Protein AF-L8TN68-F1 (afdb_monomer)

Nearest PDB structures (foldseek):
  3eq2-assembly1_A  TM=5.759E-01  e=2.018E-03  Pseudomonas aeruginosa
  1ys6-assembly1_A  TM=6.145E-01  e=1.692E-02  Mycobacterium tuberculosis
  5tqj-assembly1_A  TM=6.633E-01  e=3.074E-01  Paraburkholderia phymatum
  2ayx-assembly1_A  TM=5.768E-01  e=2.703E-01  Escherichia coli
  1m1b-assembly1_A  TM=3.082E-01  e=2.534E-01  Mytilus edulis

Radius of gyration: 15.64 Å; Cα contacts (8 Å, |Δi|>4): 207; chains: 1; bounding box: 37×35×41 Å

Structure (mmCIF, N/CA/C/O backbone):
data_AF-L8TN68-F1
#
_entry.id   AF-L8TN68-F1
#
loop_
_atom_site.group_PDB
_atom_site.id
_atom_site.type_symbol
_atom_site.label_atom_id
_atom_site.label_alt_id
_atom_site.label_comp_id
_atom_site.label_asym_id
_atom_site.label_entity_id
_atom_site.label_seq_id
_atom_site.pdbx_PDB_ins_code
_atom_site.Cartn_x
_atom_site.Cartn_y
_atom_site.Cartn_z
_atom_site.occupancy
_atom_site.B_iso_or_equiv
_atom_site.auth_seq_id
_atom_site.auth_comp_id
_atom_site.auth_asym_id
_atom_site.auth_atom_id
_atom_site.pdbx_PDB_model_num
ATOM 1 N N . MET A 1 1 ? -12.480 0.500 -1.732 1.00 87.25 1 MET A N 1
ATOM 2 C CA . MET A 1 1 ? -11.991 -0.545 -2.644 1.00 87.25 1 MET A CA 1
ATOM 3 C C . MET A 1 1 ? -10.494 -0.383 -2.777 1.00 87.25 1 MET A C 1
ATOM 5 O O . MET A 1 1 ? -10.057 0.767 -2.831 1.00 87.25 1 MET A O 1
ATOM 9 N N . PRO A 1 2 ? -9.706 -1.461 -2.767 1.00 91.94 2 PRO A N 1
ATOM 10 C CA . PRO A 1 2 ? -8.274 -1.357 -2.941 1.00 91.94 2 PRO A CA 1
ATOM 11 C C . PRO A 1 2 ? -7.934 -0.935 -4.359 1.00 91.94 2 PRO A C 1
ATOM 13 O O . PRO A 1 2 ? -8.632 -1.290 -5.309 1.00 91.94 2 PRO A O 1
ATOM 16 N N . TRP A 1 3 ? -6.850 -0.188 -4.494 1.00 95.19 3 TRP A N 1
ATOM 17 C CA . TRP A 1 3 ? -6.420 0.357 -5.774 1.00 95.19 3 TRP A CA 1
ATOM 18 C C . TRP A 1 3 ? -5.002 -0.084 -6.121 1.00 95.19 3 TRP A C 1
ATOM 20 O O . TRP A 1 3 ? -4.207 -0.453 -5.254 1.00 95.19 3 TRP A O 1
ATOM 30 N N . VAL A 1 4 ? -4.676 -0.049 -7.407 1.00 96.19 4 VAL A N 1
ATOM 31 C CA . VAL A 1 4 ? -3.366 -0.424 -7.930 1.00 96.19 4 VAL A CA 1
ATOM 32 C C . VAL A 1 4 ? -2.900 0.613 -8.943 1.00 96.19 4 VAL A C 1
ATOM 34 O O . VAL A 1 4 ? -3.643 0.963 -9.858 1.00 96.19 4 VAL A O 1
ATOM 37 N N . VAL A 1 5 ? -1.657 1.069 -8.788 1.00 96.75 5 VAL A N 1
ATOM 38 C CA . VAL A 1 5 ? -0.994 2.019 -9.692 1.00 96.75 5 VAL A CA 1
ATOM 39 C C . VAL A 1 5 ? 0.305 1.414 -10.218 1.00 96.75 5 VAL A C 1
ATOM 41 O O . VAL A 1 5 ? 1.090 0.843 -9.458 1.00 96.75 5 VAL A O 1
ATOM 44 N N . ASP A 1 6 ? 0.554 1.570 -11.518 1.00 96.44 6 ASP A N 1
ATOM 45 C CA . ASP A 1 6 ? 1.809 1.189 -12.17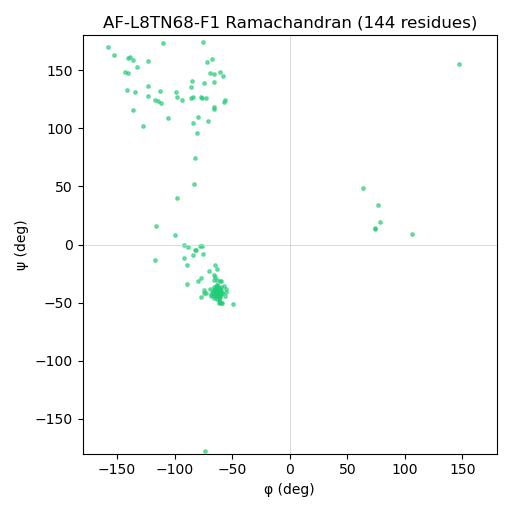2 1.00 96.44 6 ASP A CA 1
ATOM 46 C C . ASP A 1 6 ? 2.650 2.430 -12.511 1.00 96.44 6 ASP A C 1
ATOM 48 O O . ASP A 1 6 ? 2.334 3.171 -13.439 1.00 96.44 6 ASP A O 1
ATOM 52 N N . LEU A 1 7 ? 3.754 2.629 -11.784 1.00 96.06 7 LEU A N 1
ATOM 53 C CA . LEU A 1 7 ? 4.737 3.691 -12.037 1.00 96.06 7 LEU A CA 1
ATOM 54 C C . LEU A 1 7 ? 5.971 3.188 -12.804 1.00 96.06 7 LEU A C 1
ATOM 56 O O . LEU A 1 7 ? 6.963 3.901 -12.938 1.00 96.06 7 LEU A O 1
ATOM 60 N N . THR A 1 8 ? 5.964 1.946 -13.288 1.00 92.06 8 THR A N 1
ATOM 61 C CA . THR A 1 8 ? 7.125 1.338 -13.962 1.00 92.06 8 THR A CA 1
ATOM 62 C C . THR A 1 8 ? 7.224 1.688 -15.442 1.00 92.06 8 THR A C 1
ATOM 64 O O . THR A 1 8 ? 8.234 1.370 -16.076 1.00 92.06 8 THR A O 1
ATOM 67 N N . GLY A 1 9 ? 6.186 2.325 -15.992 1.00 87.88 9 GLY A N 1
ATOM 68 C CA . GLY A 1 9 ? 6.047 2.553 -17.426 1.00 87.88 9 GLY A CA 1
ATOM 69 C C . GLY A 1 9 ? 5.599 1.303 -18.188 1.00 87.88 9 GLY A C 1
ATOM 70 O O . GLY A 1 9 ? 6.016 1.127 -19.329 1.00 87.88 9 GLY A O 1
ATOM 71 N N . ARG A 1 10 ? 4.758 0.450 -17.577 1.00 86.31 10 ARG A N 1
ATOM 72 C CA . ARG A 1 10 ? 4.193 -0.776 -18.175 1.00 86.31 10 ARG A CA 1
ATOM 73 C C . ARG A 1 10 ? 5.229 -1.840 -18.522 1.00 86.31 10 ARG A C 1
ATOM 75 O O . ARG A 1 10 ? 5.214 -2.393 -19.618 1.00 86.31 10 ARG A O 1
ATOM 82 N N . GLN A 1 11 ? 6.122 -2.145 -17.587 1.00 91.00 11 GLN A N 1
ATOM 83 C CA . GLN A 1 11 ? 7.054 -3.260 -17.769 1.00 91.00 11 GLN A CA 1
ATOM 84 C C . GLN A 1 11 ? 6.308 -4.602 -17.813 1.00 91.00 11 GLN A C 1
ATOM 86 O O . GLN A 1 11 ? 5.315 -4.787 -17.108 1.00 91.00 11 GLN A O 1
ATOM 91 N N . ASP A 1 12 ? 6.815 -5.557 -18.597 1.00 92.00 12 ASP A N 1
ATOM 92 C CA . ASP A 1 12 ? 6.157 -6.855 -18.825 1.00 92.00 12 ASP A CA 1
ATOM 93 C C . ASP A 1 12 ? 5.850 -7.605 -17.520 1.00 92.00 12 ASP A C 1
ATOM 95 O O . ASP A 1 12 ? 4.751 -8.126 -17.341 1.00 92.00 12 ASP A O 1
ATOM 99 N N . TRP A 1 13 ? 6.782 -7.583 -16.561 1.00 92.25 13 TRP A N 1
ATOM 100 C CA . TRP A 1 13 ? 6.598 -8.239 -15.262 1.00 92.25 13 TRP A CA 1
ATOM 101 C C . TRP A 1 13 ? 5.465 -7.619 -14.433 1.00 92.25 13 TRP A C 1
ATOM 103 O O . TRP A 1 13 ? 4.852 -8.314 -13.626 1.00 92.25 13 TRP A O 1
ATOM 113 N N . VAL A 1 14 ? 5.167 -6.327 -14.623 1.00 93.75 14 VAL A N 1
ATOM 114 C CA . VAL A 1 14 ? 4.026 -5.677 -13.965 1.00 93.75 14 VAL A CA 1
ATOM 115 C C . VAL A 1 14 ? 2.729 -6.115 -14.617 1.00 93.75 14 VAL A C 1
ATOM 117 O O . VAL A 1 14 ? 1.760 -6.363 -13.914 1.00 93.75 14 VAL A O 1
ATOM 120 N N . GLN A 1 15 ? 2.695 -6.264 -15.941 1.00 93.38 15 GLN A N 1
ATOM 121 C CA . GLN A 1 15 ? 1.499 -6.764 -16.621 1.00 93.38 15 GLN A CA 1
ATOM 122 C C . GLN A 1 15 ? 1.179 -8.205 -16.205 1.00 93.38 15 GLN A C 1
ATOM 124 O O . GLN A 1 15 ? 0.017 -8.522 -15.954 1.00 93.38 15 GLN A O 1
ATOM 129 N N . GLU A 1 16 ? 2.205 -9.045 -16.053 1.00 91.50 16 GLU A N 1
ATOM 130 C CA . GLU A 1 16 ? 2.075 -10.391 -15.488 1.00 91.50 16 GLU A CA 1
ATOM 131 C C . GLU A 1 16 ? 1.564 -10.341 -14.040 1.00 91.50 16 GLU A C 1
ATOM 133 O O . GLU A 1 16 ? 0.546 -10.955 -13.724 1.00 91.50 16 GLU A O 1
ATOM 138 N N . ALA A 1 17 ? 2.181 -9.521 -13.182 1.00 92.00 17 ALA A N 1
ATOM 139 C CA . ALA A 1 17 ? 1.746 -9.348 -11.797 1.00 92.00 17 ALA A CA 1
ATOM 140 C C . ALA A 1 17 ? 0.295 -8.848 -11.684 1.00 92.00 17 ALA A C 1
ATOM 142 O O . ALA A 1 17 ? -0.472 -9.337 -10.858 1.00 92.00 17 ALA A O 1
ATOM 143 N N . LEU A 1 18 ? -0.109 -7.893 -12.524 1.00 92.88 18 LEU A N 1
ATOM 144 C CA . LEU A 1 18 ? -1.473 -7.369 -12.574 1.00 92.88 18 LEU A CA 1
ATOM 145 C C . LEU A 1 18 ? -2.472 -8.428 -13.041 1.00 92.88 18 LEU A C 1
ATOM 147 O O . LEU A 1 18 ? -3.580 -8.487 -12.510 1.00 92.88 18 LEU A O 1
ATOM 151 N N . ALA A 1 19 ? -2.106 -9.257 -14.021 1.00 91.62 19 ALA A N 1
ATOM 152 C CA . ALA A 1 19 ? -2.944 -10.363 -14.468 1.00 91.62 19 ALA A CA 1
ATOM 153 C C . ALA A 1 19 ? -3.151 -11.390 -13.346 1.00 91.62 19 ALA A C 1
ATOM 155 O O . ALA A 1 19 ? -4.282 -11.810 -13.100 1.00 91.62 19 ALA A O 1
ATOM 156 N N . GLU A 1 20 ? -2.086 -11.733 -12.620 1.00 91.56 20 GLU A N 1
ATOM 157 C CA . GLU A 1 20 ? -2.157 -12.644 -11.479 1.00 91.56 20 GLU A CA 1
ATOM 158 C C . GLU A 1 20 ? -2.972 -12.069 -10.310 1.00 91.56 20 GLU A C 1
ATOM 160 O O . GLU A 1 20 ? -3.805 -12.769 -9.734 1.00 91.56 20 GLU A O 1
ATOM 165 N N . LEU A 1 21 ? -2.791 -10.786 -9.980 1.00 89.88 21 LEU A N 1
ATOM 166 C CA . LEU A 1 21 ? -3.559 -10.113 -8.928 1.00 89.88 21 LEU A CA 1
ATOM 167 C C . LEU A 1 21 ? -5.054 -10.041 -9.266 1.00 89.88 21 LEU A C 1
ATOM 169 O O . LEU A 1 21 ? -5.887 -10.294 -8.398 1.00 89.88 21 LEU A O 1
ATOM 173 N N . ARG A 1 22 ? -5.404 -9.759 -10.528 1.00 89.69 22 ARG A N 1
ATOM 174 C CA . ARG A 1 22 ? -6.799 -9.735 -11.010 1.00 89.69 22 ARG A CA 1
ATOM 175 C C . ARG A 1 22 ? -7.479 -11.100 -10.988 1.00 89.69 22 ARG A C 1
ATOM 177 O O . ARG A 1 22 ? -8.699 -11.158 -10.910 1.00 89.69 22 ARG A O 1
ATOM 184 N N . ALA A 1 23 ? -6.714 -12.186 -11.082 1.00 88.19 23 ALA A N 1
ATOM 185 C CA . ALA A 1 23 ? -7.247 -13.537 -10.928 1.00 88.19 23 ALA A CA 1
ATOM 186 C C . ALA A 1 23 ? -7.549 -13.892 -9.456 1.00 88.19 23 ALA A C 1
ATOM 188 O O . ALA A 1 23 ? -8.120 -14.947 -9.180 1.00 88.19 23 ALA A O 1
ATOM 189 N N . GLY A 1 24 ? -7.146 -13.036 -8.512 1.00 84.44 24 GLY A N 1
ATOM 190 C CA . GLY A 1 24 ? -7.421 -13.184 -7.091 1.00 84.44 24 GLY A CA 1
ATOM 191 C C . GLY A 1 24 ? -8.871 -12.874 -6.700 1.00 84.44 24 GLY A C 1
ATOM 192 O O . GLY A 1 24 ? -9.733 -12.591 -7.524 1.00 84.44 24 GLY A O 1
ATOM 193 N N . THR A 1 25 ? -9.147 -12.946 -5.397 1.00 79.75 25 THR A N 1
ATOM 194 C CA . THR A 1 25 ? -10.502 -12.823 -4.829 1.00 79.75 25 THR A CA 1
ATOM 195 C C . THR A 1 25 ? -10.913 -11.408 -4.422 1.00 79.75 25 THR A C 1
ATOM 197 O O . THR A 1 25 ? -12.078 -11.204 -4.094 1.00 79.75 25 THR A O 1
ATOM 200 N N . VAL A 1 26 ? -9.984 -10.450 -4.379 1.00 81.56 26 VAL A N 1
ATOM 201 C CA . VAL A 1 26 ? -10.276 -9.053 -4.010 1.00 81.56 26 VAL A CA 1
ATOM 202 C C . VAL A 1 26 ? -10.406 -8.241 -5.291 1.00 81.56 26 VAL A C 1
ATOM 204 O O . VAL A 1 26 ? -9.547 -8.345 -6.164 1.00 81.56 26 VAL A O 1
ATOM 207 N N . ASP A 1 27 ? -11.475 -7.456 -5.398 1.00 87.25 27 ASP A N 1
ATOM 208 C CA . ASP A 1 27 ? -11.694 -6.562 -6.533 1.00 87.25 27 ASP A CA 1
ATOM 209 C C . ASP A 1 27 ? -10.727 -5.374 -6.451 1.00 87.25 27 ASP A C 1
ATOM 211 O O . ASP A 1 27 ? -10.635 -4.715 -5.413 1.00 87.25 27 ASP A O 1
ATOM 215 N N . LEU A 1 28 ? -9.962 -5.136 -7.517 1.00 89.25 28 LEU A N 1
ATOM 216 C CA . LEU A 1 28 ? -8.879 -4.153 -7.544 1.00 89.25 28 LEU A CA 1
ATOM 217 C C . LEU A 1 28 ? -9.179 -3.059 -8.563 1.00 89.25 28 LEU A C 1
ATOM 219 O O . LEU A 1 28 ? -9.317 -3.324 -9.758 1.00 89.25 28 LEU A O 1
ATOM 223 N N . GLU A 1 29 ? -9.180 -1.810 -8.105 1.00 92.44 29 GLU A N 1
ATOM 224 C CA . GLU A 1 29 ? -9.282 -0.647 -8.980 1.00 92.44 29 GLU A CA 1
ATOM 225 C C . GLU A 1 29 ? -7.920 -0.342 -9.605 1.00 92.44 29 GLU A C 1
ATOM 227 O O . GLU A 1 29 ? -7.004 0.106 -8.918 1.00 92.44 29 GLU A O 1
ATOM 232 N N . LEU A 1 30 ? -7.758 -0.566 -10.908 1.00 91.00 30 LEU A N 1
ATOM 233 C CA . LEU A 1 30 ? -6.565 -0.081 -11.599 1.00 91.00 30 LEU A CA 1
ATOM 234 C C . LEU A 1 30 ? -6.759 1.375 -12.003 1.00 91.00 30 LEU A C 1
ATOM 236 O O . LEU A 1 30 ? -7.715 1.697 -12.708 1.00 91.00 30 LEU A O 1
ATOM 240 N N . GLY A 1 31 ? -5.813 2.222 -11.612 1.00 90.44 31 GLY A N 1
ATOM 241 C CA . GLY A 1 31 ? -5.817 3.637 -11.949 1.00 90.44 31 GLY A CA 1
ATOM 242 C C . GLY A 1 31 ? -4.431 4.151 -12.315 1.00 90.44 31 GLY A C 1
ATOM 243 O O . GLY A 1 31 ? -3.408 3.567 -11.963 1.00 90.44 31 GLY A O 1
ATOM 244 N N . ASP A 1 32 ? -4.411 5.293 -12.998 1.00 89.12 32 ASP A N 1
ATOM 245 C CA . ASP A 1 32 ? -3.182 6.044 -13.282 1.00 89.12 32 ASP A CA 1
ATOM 246 C C . ASP A 1 32 ? -2.760 6.934 -12.094 1.00 89.12 32 ASP A C 1
ATOM 248 O O . ASP A 1 32 ? -1.714 7.581 -12.124 1.00 89.12 32 ASP A O 1
ATOM 252 N N . ALA A 1 33 ? -3.581 6.990 -11.041 1.00 90.62 33 ALA A N 1
ATOM 253 C CA . ALA A 1 33 ? -3.364 7.801 -9.852 1.00 90.62 33 ALA A CA 1
ATOM 254 C C . ALA A 1 33 ? -3.779 7.048 -8.583 1.00 90.62 33 ALA A C 1
ATOM 256 O O . ALA A 1 33 ? -4.554 6.092 -8.624 1.00 90.62 33 ALA A O 1
ATOM 257 N N . VAL A 1 34 ? -3.258 7.516 -7.448 1.00 92.69 34 VAL A N 1
ATOM 258 C CA . VAL A 1 34 ? -3.594 7.012 -6.112 1.00 92.69 34 VAL A CA 1
ATOM 259 C C . VAL A 1 34 ? -5.103 7.098 -5.885 1.00 92.69 34 VAL A C 1
ATOM 261 O O . VAL A 1 34 ? -5.692 8.173 -6.005 1.00 92.69 34 VAL A O 1
ATOM 264 N N . GLY A 1 35 ? -5.715 5.963 -5.551 1.00 89.75 35 GLY A N 1
ATOM 265 C CA . GLY A 1 35 ? -7.139 5.881 -5.244 1.00 89.75 35 GLY A CA 1
ATOM 266 C C . GLY A 1 35 ? -7.489 6.432 -3.858 1.00 89.75 35 GLY A C 1
ATOM 267 O O . GLY A 1 35 ? -6.629 6.765 -3.043 1.00 89.75 35 GLY A O 1
ATOM 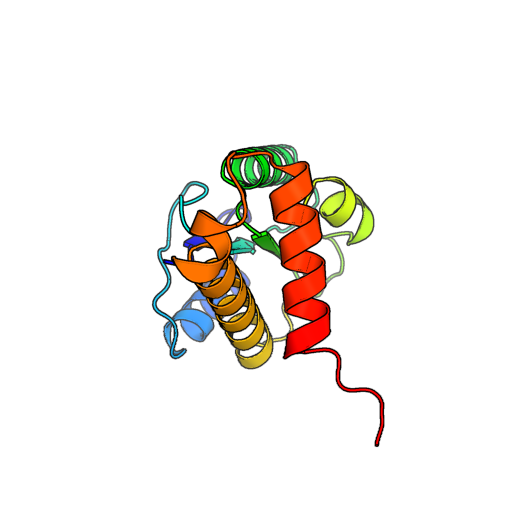268 N N . THR A 1 36 ? -8.789 6.502 -3.569 1.00 87.94 36 THR A N 1
ATOM 269 C CA . THR A 1 36 ? -9.329 6.957 -2.271 1.00 87.94 36 THR A CA 1
ATOM 270 C C . THR A 1 36 ? -9.564 5.815 -1.279 1.00 87.94 36 THR A C 1
ATOM 272 O O . THR A 1 36 ? -10.035 6.039 -0.166 1.00 87.94 36 THR A O 1
ATOM 275 N N . GLY A 1 37 ? -9.276 4.579 -1.690 1.00 89.56 37 GLY A N 1
ATOM 276 C CA . GLY A 1 37 ? -9.467 3.392 -0.873 1.00 89.56 37 GLY A CA 1
ATOM 277 C C . GLY A 1 37 ? -8.464 3.265 0.276 1.00 89.56 37 GLY A C 1
ATOM 278 O O . GLY A 1 37 ? -7.354 3.771 0.176 1.00 89.56 37 GLY A O 1
ATOM 279 N N . PRO A 1 38 ? -8.813 2.513 1.335 1.00 90.62 38 PRO A N 1
ATOM 280 C CA . PRO A 1 38 ? -7.998 2.373 2.547 1.00 90.62 38 PRO A CA 1
ATOM 281 C C . PRO A 1 38 ? -6.629 1.714 2.325 1.00 90.62 38 PRO A C 1
ATOM 283 O O . PRO A 1 38 ? -5.724 1.852 3.152 1.00 90.62 38 PRO A O 1
ATOM 286 N N . ALA A 1 39 ? -6.482 0.966 1.234 1.00 95.06 39 ALA A N 1
ATOM 287 C CA . ALA A 1 39 ? -5.287 0.212 0.907 1.00 95.06 39 ALA A CA 1
ATOM 288 C C . ALA A 1 39 ? -4.995 0.290 -0.593 1.00 95.06 39 ALA A C 1
ATOM 290 O O . ALA A 1 39 ? -5.920 0.323 -1.406 1.00 95.06 39 ALA A O 1
ATOM 291 N N . GLY A 1 40 ? -3.717 0.266 -0.958 1.00 96.19 40 GLY A N 1
ATOM 292 C CA . GLY A 1 40 ? -3.314 0.203 -2.354 1.00 96.19 40 GLY A CA 1
ATOM 293 C C . GLY A 1 40 ? -1.961 -0.450 -2.584 1.00 96.19 40 GLY A C 1
ATOM 294 O O . GLY A 1 40 ? -1.150 -0.606 -1.666 1.00 96.19 40 GLY A O 1
ATOM 295 N N . ILE A 1 41 ? -1.735 -0.835 -3.836 1.00 97.25 41 ILE A N 1
ATOM 296 C CA . ILE A 1 41 ? -0.464 -1.355 -4.336 1.00 97.25 41 ILE A CA 1
ATOM 297 C C . ILE A 1 41 ? 0.119 -0.351 -5.328 1.00 97.25 41 ILE A C 1
ATOM 299 O O . ILE A 1 41 ? -0.564 0.097 -6.247 1.00 97.25 41 ILE A O 1
ATOM 303 N N . ILE A 1 42 ? 1.401 -0.031 -5.176 1.00 97.69 42 ILE A N 1
ATOM 304 C CA . ILE A 1 42 ? 2.163 0.713 -6.181 1.00 97.69 42 ILE A CA 1
ATOM 305 C C . ILE A 1 42 ? 3.257 -0.194 -6.732 1.00 97.69 42 ILE A C 1
ATOM 307 O O . ILE A 1 42 ? 4.112 -0.664 -5.983 1.00 97.69 42 ILE A O 1
ATOM 311 N N . PHE A 1 43 ? 3.276 -0.393 -8.046 1.00 97.38 43 PHE A N 1
ATOM 312 C CA . PHE A 1 43 ? 4.421 -0.984 -8.728 1.00 97.38 43 PHE A CA 1
ATOM 313 C C . PHE A 1 43 ? 5.437 0.103 -9.072 1.00 97.38 43 PHE A C 1
ATOM 315 O O . PHE A 1 43 ? 5.098 1.089 -9.725 1.00 97.38 43 PHE A O 1
ATOM 322 N N . ALA A 1 44 ? 6.690 -0.073 -8.650 1.00 97.38 44 ALA A N 1
ATOM 323 C CA . ALA A 1 44 ? 7.762 0.885 -8.908 1.00 97.38 44 ALA A CA 1
ATOM 324 C C . ALA A 1 44 ? 9.090 0.179 -9.208 1.00 97.38 44 ALA A C 1
ATOM 326 O O . ALA A 1 44 ? 9.514 -0.719 -8.486 1.00 97.38 44 ALA A O 1
ATOM 327 N N . ALA A 1 45 ? 9.783 0.608 -10.265 1.00 95.56 45 ALA A N 1
ATOM 328 C CA . ALA A 1 45 ? 11.055 0.003 -10.667 1.00 95.56 45 ALA A CA 1
ATOM 329 C C . ALA A 1 45 ? 12.232 0.444 -9.775 1.00 95.56 45 ALA A C 1
ATOM 331 O O . ALA A 1 45 ? 13.207 -0.288 -9.611 1.00 95.56 45 ALA A O 1
ATOM 332 N N . SER A 1 46 ? 12.143 1.647 -9.206 1.00 95.44 46 SER A N 1
ATOM 333 C CA . SER A 1 46 ? 13.152 2.258 -8.341 1.00 95.44 46 SER A CA 1
ATOM 334 C C . SER A 1 46 ? 12.526 3.338 -7.456 1.00 95.44 46 SER A C 1
ATOM 336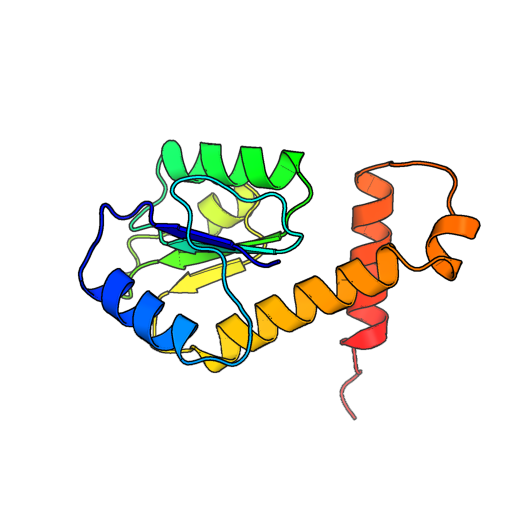 O O . SER A 1 46 ? 11.392 3.761 -7.684 1.00 95.44 46 SER A O 1
ATOM 338 N N . ASP A 1 47 ? 13.291 3.829 -6.481 1.00 95.25 47 ASP A N 1
ATOM 339 C CA . ASP A 1 47 ? 12.949 5.052 -5.748 1.00 95.25 47 ASP A CA 1
ATOM 340 C C . ASP A 1 47 ? 13.003 6.252 -6.707 1.00 95.25 47 ASP A C 1
ATOM 342 O O . ASP A 1 47 ? 14.047 6.539 -7.297 1.00 95.25 47 ASP A O 1
ATOM 346 N N . SER A 1 48 ? 11.858 6.897 -6.924 1.00 96.12 48 SER A N 1
ATOM 347 C CA . SER A 1 48 ? 11.673 7.979 -7.894 1.00 96.12 48 SER A CA 1
ATOM 348 C C . SER A 1 48 ? 10.844 9.121 -7.292 1.00 96.12 48 SER A C 1
ATOM 350 O O . SER A 1 48 ? 10.099 8.903 -6.330 1.00 96.12 48 SER A O 1
ATOM 352 N N . PRO A 1 49 ? 10.929 10.344 -7.851 1.00 96.69 49 PRO A N 1
ATOM 353 C CA . PRO A 1 49 ? 10.068 11.451 -7.439 1.00 96.69 49 PRO A CA 1
ATOM 354 C C . PRO A 1 49 ? 8.574 11.120 -7.544 1.00 96.69 49 PRO A C 1
ATOM 356 O O . PRO A 1 49 ? 7.819 11.464 -6.639 1.00 96.69 49 PRO A O 1
ATOM 359 N N . ASP A 1 50 ? 8.169 10.390 -8.587 1.00 96.62 50 ASP A N 1
ATOM 360 C CA . ASP A 1 50 ? 6.774 9.993 -8.802 1.00 96.62 50 ASP A CA 1
ATOM 361 C C . ASP A 1 50 ? 6.295 9.013 -7.727 1.00 96.62 50 ASP A C 1
ATOM 363 O O . ASP A 1 50 ? 5.200 9.171 -7.188 1.00 96.62 50 ASP A O 1
ATOM 367 N N . LEU A 1 51 ? 7.142 8.052 -7.331 1.00 97.31 51 LEU A N 1
ATOM 368 C CA . LEU A 1 51 ? 6.843 7.157 -6.211 1.00 97.31 51 LEU A CA 1
ATOM 369 C C . LEU A 1 51 ? 6.652 7.944 -4.910 1.00 97.31 51 LEU A C 1
ATOM 371 O O . LEU A 1 51 ? 5.695 7.705 -4.177 1.00 97.31 51 LEU A O 1
ATOM 375 N N . ARG A 1 52 ? 7.535 8.906 -4.625 1.00 97.44 52 ARG A N 1
ATOM 376 C CA . ARG A 1 52 ? 7.438 9.746 -3.420 1.00 97.44 52 ARG A CA 1
ATOM 377 C C . ARG A 1 52 ? 6.183 10.615 -3.434 1.00 97.44 52 ARG A C 1
ATOM 379 O O . ARG A 1 52 ? 5.531 10.746 -2.403 1.00 97.44 52 ARG A O 1
ATOM 386 N N . ALA A 1 53 ? 5.823 11.171 -4.589 1.00 96.56 53 ALA A N 1
ATOM 387 C CA . ALA A 1 53 ? 4.597 11.942 -4.757 1.00 96.56 53 ALA A CA 1
ATOM 388 C C . ALA A 1 53 ? 3.347 11.073 -4.542 1.00 96.56 53 ALA A C 1
ATOM 390 O O . ALA A 1 53 ? 2.430 11.484 -3.831 1.00 96.56 53 ALA A O 1
ATOM 391 N N . ALA A 1 54 ? 3.333 9.854 -5.087 1.00 96.75 54 ALA A N 1
ATOM 392 C CA . ALA A 1 54 ? 2.240 8.907 -4.893 1.00 96.75 54 ALA A CA 1
ATOM 393 C C . ALA A 1 54 ? 2.111 8.468 -3.422 1.00 96.75 54 ALA A C 1
ATOM 395 O O . ALA A 1 54 ? 1.011 8.470 -2.872 1.00 96.75 54 ALA A O 1
ATOM 396 N N . LEU A 1 55 ? 3.222 8.166 -2.743 1.00 97.06 55 LEU A N 1
ATOM 397 C CA . LEU A 1 55 ? 3.210 7.829 -1.315 1.00 97.06 55 LEU A CA 1
ATOM 398 C C . LEU A 1 55 ? 2.752 9.005 -0.444 1.00 97.06 55 LEU A C 1
ATOM 400 O O . LEU A 1 55 ? 1.951 8.811 0.468 1.00 97.06 55 LEU A O 1
ATOM 404 N N . ALA A 1 56 ? 3.179 10.231 -0.759 1.00 95.25 56 ALA A N 1
ATOM 405 C CA . ALA A 1 56 ? 2.695 11.425 -0.073 1.00 95.25 56 ALA A CA 1
ATOM 406 C C . ALA A 1 56 ? 1.178 11.602 -0.257 1.00 95.25 56 ALA A C 1
ATOM 408 O O . ALA A 1 56 ? 0.464 11.820 0.721 1.00 95.25 56 ALA A O 1
ATOM 409 N N . ALA A 1 57 ? 0.669 11.453 -1.485 1.00 94.50 57 ALA A N 1
ATOM 410 C CA . ALA A 1 57 ? -0.762 11.535 -1.780 1.00 94.50 57 ALA A CA 1
ATOM 411 C C . ALA A 1 57 ? -1.573 10.466 -1.028 1.00 94.50 57 ALA A C 1
ATOM 413 O O . ALA A 1 57 ? -2.614 10.776 -0.449 1.00 94.50 57 ALA A O 1
ATOM 414 N N . ALA A 1 58 ? -1.067 9.232 -0.970 1.00 94.19 58 ALA A N 1
ATOM 415 C CA . ALA A 1 58 ? -1.681 8.153 -0.203 1.00 94.19 58 ALA A CA 1
ATOM 416 C C . ALA A 1 58 ? -1.667 8.433 1.309 1.00 94.19 58 ALA A C 1
ATOM 418 O O . ALA A 1 58 ? -2.654 8.178 1.999 1.00 94.19 58 ALA A O 1
ATOM 419 N N . GLY A 1 59 ? -0.584 9.023 1.822 1.00 90.00 59 GLY A N 1
ATOM 420 C CA . GLY A 1 59 ? -0.492 9.471 3.210 1.00 90.00 59 GLY A CA 1
ATOM 421 C C . GLY A 1 59 ? -1.543 10.530 3.557 1.00 90.00 59 GLY A C 1
ATOM 422 O O . GLY A 1 59 ? -2.171 10.441 4.611 1.00 90.00 59 GLY A O 1
ATOM 423 N N . TYR A 1 60 ? -1.801 11.485 2.654 1.00 87.31 60 TYR A N 1
ATOM 424 C CA . TYR A 1 60 ? -2.855 12.493 2.833 1.00 87.31 60 TYR A CA 1
ATOM 425 C C . TYR A 1 60 ? -4.266 11.896 2.874 1.00 87.31 60 TYR A C 1
ATOM 427 O O . TYR A 1 60 ? -5.099 12.381 3.638 1.00 87.31 60 TYR A O 1
ATOM 435 N N . SER A 1 61 ? -4.544 10.852 2.088 1.00 86.06 61 SER A N 1
ATOM 436 C CA . SER A 1 61 ? -5.836 10.152 2.119 1.00 86.06 61 SER A CA 1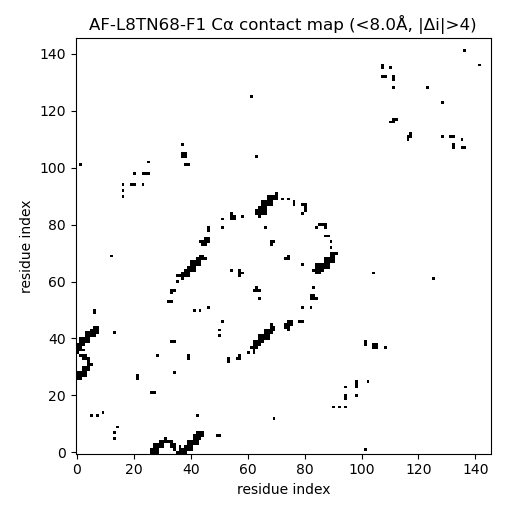
ATOM 437 C C . SER A 1 61 ? -5.948 9.125 3.254 1.00 86.06 61 SER A C 1
ATOM 439 O O . SER A 1 61 ? -7.014 8.547 3.451 1.00 86.06 61 SER A O 1
ATOM 441 N N . GLY A 1 62 ? -4.872 8.900 4.019 1.00 86.81 62 GLY A N 1
ATOM 442 C CA . GLY A 1 62 ? -4.820 7.895 5.082 1.00 86.81 62 GLY A CA 1
ATOM 443 C C . GLY A 1 62 ? -4.725 6.454 4.571 1.00 86.81 62 GLY A C 1
ATOM 444 O O . GLY A 1 62 ? -4.927 5.522 5.351 1.00 86.81 62 GLY A O 1
ATOM 445 N N . SER A 1 63 ? -4.412 6.273 3.286 1.00 92.06 63 SER A N 1
ATOM 446 C CA . SER A 1 63 ? -4.287 4.966 2.644 1.00 92.06 63 SER A CA 1
ATOM 447 C C . SER A 1 63 ? -2.999 4.269 3.069 1.00 92.06 63 SER A C 1
ATOM 449 O O . SER A 1 63 ? -1.928 4.877 3.110 1.00 92.06 63 SER A O 1
ATOM 451 N N . ARG A 1 64 ? -3.064 2.961 3.318 1.00 93.94 64 ARG A N 1
ATOM 452 C CA . ARG A 1 64 ? -1.865 2.129 3.478 1.00 93.94 64 ARG A CA 1
ATOM 453 C C . ARG A 1 64 ? -1.390 1.650 2.119 1.00 93.94 64 ARG A C 1
ATOM 455 O O . ARG A 1 64 ? -2.188 1.157 1.329 1.00 93.94 64 ARG A O 1
ATOM 462 N N . VAL A 1 65 ? -0.086 1.724 1.872 1.00 97.12 65 VAL A N 1
ATOM 463 C CA . VAL A 1 65 ? 0.471 1.350 0.567 1.00 97.12 65 VAL A CA 1
ATOM 464 C C . VAL A 1 65 ? 1.522 0.260 0.692 1.00 97.12 65 VAL A C 1
ATOM 466 O O . VAL A 1 65 ? 2.483 0.405 1.446 1.00 97.12 65 VAL A O 1
ATOM 469 N N . MET A 1 66 ? 1.351 -0.809 -0.084 1.00 97.75 66 MET A N 1
ATOM 470 C CA . MET A 1 66 ? 2.403 -1.777 -0.375 1.00 97.75 66 MET A CA 1
ATOM 471 C C . MET A 1 66 ? 3.081 -1.373 -1.679 1.00 97.75 66 MET A C 1
ATOM 473 O O . MET A 1 66 ? 2.428 -1.247 -2.714 1.00 97.75 66 MET A O 1
ATOM 477 N N . VAL A 1 67 ? 4.397 -1.199 -1.646 1.00 97.88 67 VAL A N 1
ATOM 478 C CA . VAL A 1 67 ? 5.188 -0.968 -2.853 1.00 97.88 67 VAL A CA 1
ATOM 479 C C . VAL A 1 67 ? 5.819 -2.281 -3.294 1.00 97.88 67 VAL A C 1
ATOM 481 O O . VAL A 1 67 ? 6.479 -2.964 -2.510 1.00 97.88 67 VAL A O 1
ATOM 484 N N . ILE A 1 68 ? 5.610 -2.633 -4.559 1.00 97.12 68 ILE A N 1
ATOM 485 C CA . ILE A 1 68 ? 6.166 -3.833 -5.176 1.00 97.12 68 ILE A CA 1
ATOM 486 C C . ILE A 1 68 ? 7.197 -3.420 -6.225 1.00 97.12 68 ILE A C 1
ATOM 488 O O . ILE A 1 68 ? 6.889 -2.700 -7.176 1.00 97.12 68 ILE A O 1
ATOM 492 N N . GLY A 1 69 ? 8.430 -3.890 -6.051 1.00 96.38 69 GLY A N 1
ATOM 493 C CA . GLY A 1 69 ? 9.534 -3.657 -6.977 1.00 96.38 69 GLY A CA 1
ATOM 494 C C . GLY A 1 69 ? 9.975 -4.901 -7.746 1.00 96.38 69 GLY A C 1
ATOM 495 O O . GLY A 1 69 ? 9.518 -6.007 -7.463 1.00 96.38 69 GLY A O 1
ATOM 496 N N . PRO A 1 70 ? 10.893 -4.751 -8.709 1.00 94.06 70 PRO A N 1
ATOM 497 C CA . PRO A 1 70 ? 11.479 -5.870 -9.444 1.00 94.06 70 PRO A CA 1
ATOM 498 C C . PRO A 1 70 ? 12.362 -6.766 -8.556 1.00 94.06 70 PRO A C 1
ATOM 500 O O . PRO A 1 70 ? 12.877 -6.350 -7.516 1.00 94.06 70 PRO A O 1
ATOM 503 N N . ARG A 1 71 ? 12.595 -8.010 -9.004 1.00 91.25 71 ARG A N 1
ATOM 504 C CA . ARG A 1 71 ? 13.466 -9.001 -8.323 1.00 91.25 71 ARG A CA 1
ATOM 505 C C . ARG A 1 71 ? 14.940 -8.610 -8.268 1.00 91.25 71 ARG A C 1
ATOM 507 O O . ARG A 1 71 ? 15.691 -9.186 -7.491 1.00 91.25 71 ARG A O 1
ATOM 514 N N . ASP A 1 72 ? 15.360 -7.672 -9.108 1.00 90.94 72 ASP A N 1
ATOM 515 C CA . ASP A 1 72 ? 16.761 -7.281 -9.274 1.00 90.94 72 ASP A CA 1
ATOM 516 C C . ASP A 1 72 ? 17.288 -6.364 -8.155 1.00 90.94 72 ASP A C 1
ATOM 518 O O . ASP A 1 72 ? 18.459 -5.986 -8.166 1.00 90.94 72 ASP A O 1
ATOM 522 N N . GLY A 1 73 ? 16.439 -6.009 -7.185 1.00 87.06 73 GLY A N 1
ATOM 523 C CA . GLY A 1 73 ? 16.819 -5.208 -6.024 1.00 87.06 73 GLY A CA 1
ATOM 524 C C . GLY A 1 73 ? 17.040 -3.724 -6.324 1.00 87.06 73 GLY A C 1
ATOM 525 O O . GLY A 1 73 ? 17.575 -3.009 -5.475 1.00 87.06 73 GLY A O 1
ATOM 526 N N . ARG A 1 74 ? 16.629 -3.226 -7.501 1.00 91.62 74 ARG A N 1
ATOM 527 C CA . ARG A 1 74 ? 16.714 -1.790 -7.832 1.00 91.62 74 ARG A CA 1
ATOM 528 C C . ARG A 1 74 ? 15.860 -0.918 -6.915 1.00 91.62 74 ARG A C 1
ATOM 530 O O . ARG A 1 74 ? 16.233 0.223 -6.631 1.00 91.62 74 ARG A O 1
ATOM 5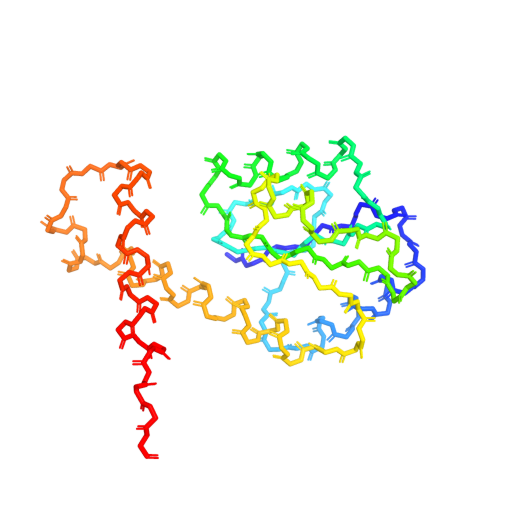37 N N . LEU A 1 75 ? 14.746 -1.451 -6.421 1.00 95.19 75 LEU A N 1
ATOM 538 C CA . LEU A 1 75 ? 13.923 -0.794 -5.415 1.00 95.19 75 LEU A CA 1
ATOM 539 C C . LEU A 1 75 ? 14.492 -1.071 -4.017 1.00 95.19 75 LEU A C 1
ATOM 541 O O . LEU A 1 75 ? 14.352 -2.167 -3.476 1.00 95.19 75 LEU A O 1
ATOM 545 N N . LYS A 1 76 ? 15.147 -0.066 -3.430 1.00 94.38 76 LYS A N 1
ATOM 546 C CA . LYS A 1 76 ? 15.682 -0.150 -2.065 1.00 94.38 76 LYS A CA 1
ATOM 547 C C . LYS A 1 76 ? 14.539 0.003 -1.050 1.00 94.38 76 LYS A C 1
ATOM 549 O O . LYS A 1 76 ? 13.863 1.026 -1.102 1.00 94.38 76 LYS A O 1
ATOM 554 N N . PRO A 1 77 ? 14.355 -0.926 -0.093 1.00 94.88 77 PRO A N 1
ATOM 555 C CA . PRO A 1 77 ? 13.226 -0.860 0.838 1.00 94.88 77 PRO A CA 1
ATOM 556 C C . PRO A 1 77 ? 13.236 0.350 1.776 1.00 94.88 77 PRO A C 1
ATOM 558 O O . PRO A 1 77 ? 12.209 0.995 1.946 1.00 94.88 77 PRO A O 1
ATOM 561 N N . TRP A 1 78 ? 14.387 0.695 2.364 1.00 96.69 78 TRP A N 1
ATOM 562 C CA . TRP A 1 78 ? 14.440 1.730 3.407 1.00 96.69 78 TRP A CA 1
ATOM 563 C C . TRP A 1 78 ? 13.972 3.117 2.945 1.00 96.69 78 TRP A C 1
ATOM 565 O O . TRP A 1 78 ? 13.081 3.657 3.594 1.00 96.69 78 TRP A O 1
ATOM 575 N N . PRO A 1 79 ? 14.444 3.665 1.806 1.00 96.56 79 PRO A N 1
ATOM 576 C CA . PRO A 1 79 ? 13.951 4.957 1.321 1.00 96.56 79 PRO A CA 1
ATOM 577 C C . PRO A 1 79 ? 12.447 4.972 1.017 1.00 96.56 79 PRO A C 1
ATOM 579 O O . PRO A 1 79 ? 11.795 6.003 1.153 1.00 96.56 79 PRO A O 1
ATOM 582 N N . VAL A 1 80 ? 11.895 3.830 0.600 1.00 97.31 80 VAL A N 1
ATOM 583 C CA . VAL A 1 80 ? 10.475 3.682 0.254 1.00 97.31 80 VAL A CA 1
ATOM 584 C C . VAL A 1 80 ? 9.608 3.648 1.513 1.00 97.31 80 VAL A C 1
ATOM 586 O O . VAL A 1 80 ? 8.571 4.307 1.567 1.00 97.31 80 VAL A O 1
ATOM 589 N N . LEU A 1 81 ? 10.057 2.936 2.549 1.00 96.69 81 LEU A N 1
ATOM 590 C CA . LEU A 1 81 ? 9.405 2.914 3.860 1.00 96.69 81 LEU A CA 1
ATOM 591 C C . LEU A 1 81 ? 9.458 4.294 4.532 1.00 96.69 81 LEU A C 1
ATOM 593 O O . LEU A 1 81 ? 8.443 4.774 5.028 1.00 96.69 81 LEU A O 1
ATOM 597 N N . GLU A 1 82 ? 10.606 4.978 4.478 1.00 94.25 82 GLU A N 1
ATOM 598 C CA . GLU A 1 82 ? 10.750 6.358 4.971 1.00 94.25 82 GLU A CA 1
ATOM 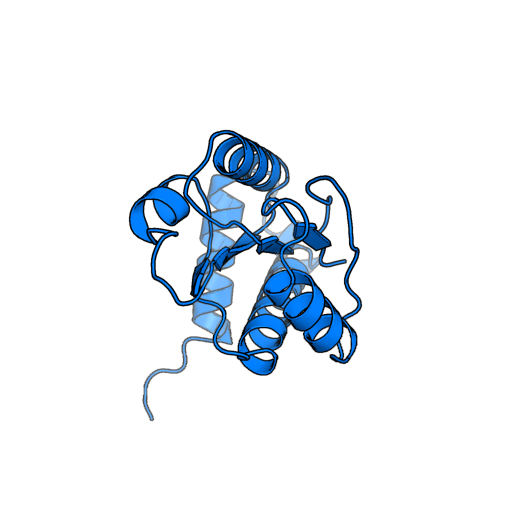599 C C . GLU A 1 82 ? 9.820 7.343 4.249 1.00 94.25 82 GLU A C 1
ATOM 601 O O . GLU A 1 82 ? 9.351 8.307 4.852 1.00 94.25 82 GLU A O 1
ATOM 606 N N . ALA A 1 83 ? 9.520 7.097 2.971 1.00 94.94 83 ALA A N 1
ATOM 607 C CA . ALA A 1 83 ? 8.595 7.908 2.185 1.00 94.94 83 ALA A CA 1
ATOM 608 C C . ALA A 1 83 ? 7.108 7.654 2.510 1.00 94.94 83 ALA A C 1
ATOM 610 O O . ALA A 1 83 ? 6.249 8.322 1.937 1.00 94.94 83 ALA A O 1
ATOM 611 N N . GLY A 1 84 ? 6.792 6.727 3.422 1.00 95.19 84 GLY A N 1
ATOM 612 C CA . GLY A 1 84 ? 5.429 6.470 3.897 1.00 95.19 84 GLY A CA 1
ATOM 613 C C . GLY A 1 84 ? 4.790 5.188 3.367 1.00 95.19 84 GLY A C 1
ATOM 614 O O . GLY A 1 84 ? 3.600 4.968 3.593 1.00 95.19 84 GLY A O 1
ATOM 615 N N . ALA A 1 85 ? 5.546 4.321 2.687 1.00 97.12 85 ALA A N 1
ATOM 616 C CA . ALA A 1 85 ? 5.054 2.982 2.381 1.00 97.12 85 ALA A CA 1
ATOM 617 C C . ALA A 1 85 ? 4.867 2.169 3.670 1.00 97.12 85 ALA A C 1
ATOM 619 O O . ALA A 1 85 ? 5.699 2.199 4.575 1.00 97.12 85 ALA A O 1
ATOM 620 N N . ALA A 1 86 ? 3.784 1.400 3.731 1.00 95.50 86 ALA A N 1
ATOM 621 C CA . ALA A 1 86 ? 3.539 0.463 4.819 1.00 95.50 86 ALA A CA 1
ATOM 622 C C . ALA A 1 86 ? 4.330 -0.841 4.636 1.00 95.50 86 ALA A C 1
ATOM 624 O O . ALA A 1 86 ? 4.701 -1.463 5.623 1.00 95.50 86 ALA A O 1
ATOM 625 N N . GLU A 1 87 ? 4.571 -1.249 3.388 1.00 96.25 87 GLU A N 1
ATOM 626 C CA . GLU A 1 87 ? 5.381 -2.414 3.026 1.00 96.25 87 GLU A CA 1
ATOM 627 C C . GLU A 1 87 ? 6.177 -2.123 1.751 1.00 96.25 87 GLU A C 1
ATOM 629 O O . GLU A 1 87 ? 5.702 -1.408 0.866 1.00 96.25 87 GLU A O 1
ATOM 634 N N . CYS A 1 88 ? 7.362 -2.720 1.623 1.00 96.69 88 CYS A N 1
ATOM 635 C CA . CYS A 1 88 ? 8.141 -2.701 0.388 1.00 96.69 88 CYS A CA 1
ATOM 636 C C . CYS A 1 88 ? 8.702 -4.098 0.110 1.00 96.69 88 CYS A C 1
ATOM 638 O O . CYS A 1 88 ? 9.533 -4.598 0.870 1.00 96.69 88 CYS A O 1
ATOM 640 N N . VAL A 1 89 ? 8.271 -4.723 -0.986 1.00 95.56 89 VAL A N 1
ATOM 641 C CA . VAL A 1 89 ? 8.639 -6.104 -1.338 1.00 95.56 89 VAL A CA 1
ATOM 642 C C . VAL A 1 89 ? 9.072 -6.218 -2.798 1.00 95.56 89 VAL A C 1
ATOM 644 O O . VAL A 1 89 ? 8.632 -5.457 -3.653 1.00 95.56 89 VAL A O 1
ATOM 647 N N . ALA A 1 90 ? 9.928 -7.189 -3.109 1.00 94.75 90 ALA A N 1
ATOM 648 C CA . ALA A 1 90 ? 10.244 -7.539 -4.494 1.00 94.75 90 ALA A CA 1
ATOM 649 C C . ALA A 1 90 ? 9.202 -8.524 -5.045 1.00 94.75 90 ALA A C 1
ATOM 651 O O . ALA A 1 90 ? 8.792 -9.436 -4.329 1.00 94.75 90 ALA A O 1
ATOM 652 N N . TRP A 1 91 ? 8.795 -8.389 -6.306 1.00 93.75 91 TRP A N 1
ATOM 653 C CA . TRP A 1 91 ? 7.834 -9.282 -6.949 1.00 93.75 91 TRP A CA 1
ATOM 654 C C . TRP A 1 91 ? 8.436 -10.658 -7.221 1.00 93.75 91 TRP A C 1
ATOM 656 O O . TRP A 1 91 ? 9.218 -10.847 -8.142 1.00 93.75 91 TRP A O 1
ATOM 666 N N . LEU A 1 92 ? 8.031 -11.649 -6.446 1.00 92.00 92 LEU A N 1
ATOM 667 C CA . LEU A 1 92 ? 8.433 -13.053 -6.486 1.00 92.00 92 LEU A CA 1
ATOM 668 C C . LEU A 1 92 ? 7.260 -13.996 -6.833 1.00 92.00 92 LEU A C 1
ATOM 670 O O . LEU A 1 92 ? 7.390 -15.202 -6.652 1.00 92.00 92 LEU A O 1
ATOM 674 N N . GLY A 1 93 ? 6.147 -13.473 -7.369 1.00 89.81 93 GLY A N 1
ATOM 675 C CA . GLY A 1 93 ? 4.929 -14.254 -7.660 1.00 89.81 93 GLY A CA 1
ATOM 676 C C . GLY A 1 93 ? 4.072 -14.543 -6.419 1.00 89.81 93 GLY A C 1
ATOM 677 O O . GLY A 1 93 ? 3.269 -15.471 -6.390 1.00 89.81 93 GLY A O 1
ATOM 678 N N . GLN A 1 94 ? 4.256 -13.777 -5.342 1.00 89.00 94 GLN A N 1
ATOM 679 C CA . GLN A 1 94 ? 3.590 -13.966 -4.052 1.00 89.00 94 GLN A CA 1
ATOM 680 C C . GLN A 1 94 ? 2.189 -13.333 -3.995 1.00 89.00 94 GLN A C 1
ATOM 682 O O . GLN A 1 94 ? 1.864 -12.603 -3.058 1.00 89.00 94 GLN A O 1
ATOM 687 N N . VAL A 1 95 ? 1.332 -13.647 -4.970 1.00 90.25 95 VAL A N 1
ATOM 688 C CA . VAL A 1 95 ? -0.052 -13.141 -5.069 1.00 90.25 95 VAL A CA 1
ATOM 689 C C . VAL A 1 95 ? -0.800 -13.309 -3.749 1.00 90.25 95 VAL A C 1
ATOM 691 O O . VAL A 1 95 ? -1.318 -12.342 -3.202 1.00 90.25 95 VAL A O 1
ATOM 694 N N . ALA A 1 96 ? -0.785 -14.515 -3.172 1.00 88.94 96 ALA A N 1
ATOM 695 C CA . ALA A 1 96 ? -1.492 -14.809 -1.925 1.00 88.94 96 ALA A CA 1
ATOM 696 C C . ALA A 1 96 ? -1.072 -13.890 -0.762 1.00 88.94 96 ALA A C 1
ATOM 698 O O . ALA A 1 96 ? -1.912 -13.500 0.046 1.00 88.94 96 ALA A O 1
ATOM 699 N N . ALA A 1 97 ? 0.206 -13.505 -0.692 1.00 90.25 97 ALA A N 1
ATOM 700 C CA . ALA A 1 97 ? 0.702 -12.604 0.344 1.00 90.25 97 ALA A CA 1
ATOM 701 C C . ALA A 1 97 ? 0.223 -11.160 0.124 1.00 90.25 97 ALA A C 1
ATOM 703 O O . ALA A 1 97 ? -0.204 -10.514 1.081 1.00 90.25 97 ALA A O 1
ATOM 704 N N . ALA A 1 98 ? 0.241 -10.673 -1.123 1.00 92.31 98 ALA A N 1
ATOM 705 C CA . ALA A 1 98 ? -0.281 -9.350 -1.468 1.00 92.31 98 ALA A CA 1
ATOM 706 C C . ALA A 1 98 ? -1.793 -9.255 -1.193 1.00 92.31 98 ALA A C 1
ATOM 708 O O . ALA A 1 98 ? -2.247 -8.312 -0.546 1.00 92.31 98 ALA A O 1
ATOM 709 N N . MET A 1 99 ? -2.561 -10.278 -1.584 1.00 91.88 99 MET A N 1
ATOM 710 C CA . MET A 1 99 ? -4.006 -10.335 -1.340 1.00 91.88 99 MET A CA 1
ATOM 711 C C . MET A 1 99 ? -4.336 -10.414 0.153 1.00 91.88 99 MET A C 1
ATOM 713 O O . MET A 1 99 ? -5.205 -9.689 0.631 1.00 91.88 99 MET A O 1
ATOM 717 N N . ALA A 1 100 ? -3.613 -11.238 0.919 1.00 91.56 100 ALA A N 1
ATOM 718 C CA . ALA A 1 100 ? -3.797 -11.318 2.367 1.00 91.56 100 ALA A CA 1
ATOM 719 C C . ALA A 1 100 ? -3.466 -9.993 3.071 1.00 91.56 100 ALA A C 1
ATOM 721 O O . ALA A 1 100 ? -4.106 -9.641 4.063 1.00 91.56 100 ALA A O 1
ATOM 722 N N . TRP A 1 101 ? -2.476 -9.249 2.571 1.00 93.94 101 TRP A N 1
ATOM 723 C CA . TRP A 1 101 ? -2.146 -7.928 3.094 1.00 93.94 101 TRP A CA 1
ATOM 724 C C . TRP A 1 101 ? -3.244 -6.900 2.801 1.00 93.94 101 TRP A C 1
ATOM 726 O O . TRP A 1 101 ? -3.640 -6.176 3.714 1.00 93.94 101 TRP A O 1
ATOM 736 N N . LEU A 1 102 ? -3.775 -6.876 1.573 1.00 92.56 102 LEU A N 1
ATOM 737 C CA . LEU A 1 102 ? -4.892 -6.004 1.201 1.00 92.56 102 LEU A CA 1
ATOM 738 C C . LEU A 1 102 ? -6.129 -6.287 2.052 1.00 92.56 102 LEU A C 1
ATOM 740 O O . LEU A 1 102 ? -6.655 -5.375 2.686 1.00 92.56 102 LEU A O 1
ATOM 744 N N . GLN A 1 103 ? -6.516 -7.560 2.152 1.00 91.06 103 GLN A N 1
ATOM 745 C CA . GLN A 1 103 ? -7.645 -7.991 2.974 1.00 91.06 103 GLN A CA 1
ATOM 746 C C . GLN A 1 103 ? -7.469 -7.563 4.436 1.00 91.06 103 GLN A C 1
ATOM 748 O O . GLN A 1 103 ? -8.389 -7.030 5.054 1.00 91.06 103 GLN A O 1
ATOM 753 N N . ARG A 1 104 ? -6.264 -7.745 4.991 1.00 89.94 104 ARG A N 1
ATOM 754 C CA . ARG A 1 104 ? -5.944 -7.314 6.355 1.00 89.94 104 ARG A CA 1
ATOM 755 C C . ARG A 1 104 ? -6.098 -5.805 6.521 1.00 89.94 104 ARG A C 1
ATOM 757 O O . ARG A 1 104 ? -6.625 -5.365 7.538 1.00 89.94 104 ARG A O 1
ATOM 764 N N . ALA A 1 105 ? -5.605 -5.020 5.568 1.00 90.69 105 ALA A N 1
ATOM 765 C CA . ALA A 1 105 ? -5.686 -3.567 5.639 1.00 90.69 105 ALA A CA 1
ATOM 766 C C . ALA A 1 105 ? -7.148 -3.091 5.614 1.00 90.69 105 ALA A C 1
ATOM 768 O O . ALA A 1 105 ? -7.524 -2.255 6.433 1.00 90.69 105 ALA A O 1
ATOM 769 N N . GLU A 1 106 ? -7.984 -3.678 4.757 1.00 89.31 106 GLU A N 1
ATOM 770 C CA . GLU A 1 106 ? -9.420 -3.384 4.715 1.00 89.31 106 GLU A CA 1
ATOM 771 C C . GLU A 1 106 ? -10.153 -3.794 5.995 1.00 89.31 106 GLU A C 1
ATOM 773 O O . GLU A 1 106 ? -10.950 -3.017 6.518 1.00 89.31 106 GLU A O 1
ATOM 778 N N . GLU A 1 107 ? -9.863 -4.978 6.543 1.00 89.62 107 GLU A N 1
ATOM 779 C CA . GLU A 1 107 ? -10.456 -5.425 7.808 1.00 89.62 107 GLU A CA 1
ATOM 780 C C . GLU A 1 107 ? -10.150 -4.465 8.957 1.00 89.62 107 GLU A C 1
ATOM 782 O O . GLU A 1 107 ? -11.021 -4.173 9.777 1.00 89.62 107 GLU A O 1
ATOM 787 N N . VAL A 1 108 ? -8.913 -3.974 9.029 1.00 88.25 108 VAL A N 1
ATOM 788 C CA . VAL A 1 108 ? -8.504 -3.037 10.075 1.00 88.25 108 VAL A CA 1
ATOM 789 C C . VAL A 1 108 ? -9.240 -1.706 9.926 1.00 88.25 108 VAL A C 1
ATOM 791 O O . VAL A 1 108 ? -9.777 -1.210 10.915 1.00 88.25 108 VAL A O 1
ATOM 794 N N . GLU A 1 109 ? -9.328 -1.143 8.718 1.00 87.25 109 GLU A N 1
ATOM 795 C CA . GLU A 1 109 ? -10.077 0.104 8.514 1.00 87.25 109 GLU A CA 1
ATOM 796 C C . GLU A 1 109 ? -11.579 -0.078 8.764 1.00 87.25 109 GLU A C 1
ATOM 798 O O . GLU A 1 109 ? -12.193 0.780 9.391 1.00 87.25 109 GLU A O 1
ATOM 803 N N . SER A 1 110 ? -12.159 -1.226 8.400 1.00 87.12 110 SER A N 1
ATOM 804 C CA . SER A 1 110 ? -13.557 -1.543 8.714 1.00 87.12 110 SER A CA 1
ATOM 805 C C . SER A 1 110 ? -13.834 -1.551 10.221 1.00 87.12 110 SER A C 1
ATOM 807 O O . SER A 1 110 ? -14.899 -1.102 10.642 1.00 87.12 110 SER A O 1
ATOM 809 N N . VAL A 1 111 ? -12.888 -2.020 11.042 1.00 86.81 111 VAL A N 1
ATOM 810 C CA . VAL A 1 111 ? -13.002 -1.946 12.507 1.00 86.81 111 VAL A CA 1
ATOM 811 C C . VAL A 1 111 ? -12.904 -0.498 12.988 1.00 86.81 111 VAL A C 1
ATOM 813 O O . VAL A 1 111 ? -13.689 -0.091 13.842 1.00 86.81 111 VAL A O 1
ATOM 816 N N . LEU A 1 112 ? -11.981 0.296 12.443 1.00 85.12 112 LEU A N 1
ATOM 817 C CA . LEU A 1 112 ? -11.823 1.706 12.823 1.00 85.12 112 LEU A CA 1
ATOM 818 C C . LEU A 1 112 ? -13.033 2.568 12.443 1.00 85.12 112 LEU A C 1
ATOM 820 O O . LEU A 1 112 ? -13.333 3.537 13.139 1.00 85.12 112 LEU A O 1
ATOM 824 N N . ASP A 1 113 ? -13.728 2.210 11.365 1.00 84.38 113 ASP A N 1
ATOM 825 C CA . ASP A 1 113 ? -14.918 2.912 10.885 1.00 84.38 113 ASP A CA 1
ATOM 826 C C . ASP A 1 113 ? -16.227 2.400 11.510 1.00 84.38 113 ASP A C 1
ATOM 828 O O . ASP A 1 113 ? -17.293 2.965 11.242 1.00 84.38 113 ASP A O 1
ATOM 832 N N . SER A 1 114 ? -16.158 1.374 12.366 1.00 84.88 114 SER A N 1
ATOM 833 C CA . SER A 1 114 ? -17.311 0.854 13.108 1.00 84.88 114 SER A CA 1
ATOM 834 C C . SER A 1 114 ? -17.929 1.914 14.025 1.00 84.88 114 SER A C 1
ATOM 836 O O . SER A 1 114 ? -17.242 2.800 14.546 1.00 84.88 114 SER A O 1
ATOM 838 N N . VAL A 1 115 ? -19.247 1.829 14.226 1.00 80.69 115 VAL A N 1
ATOM 839 C CA . VAL A 1 115 ? -19.994 2.774 15.073 1.00 80.69 115 VAL A CA 1
ATOM 840 C C . VAL A 1 115 ? -19.459 2.735 16.502 1.00 80.69 115 VAL A C 1
ATOM 842 O O . VAL A 1 115 ? -19.248 3.776 17.111 1.00 80.69 115 VAL A O 1
ATOM 845 N N . GLU A 1 116 ? -19.125 1.546 16.997 1.00 82.81 116 GLU A N 1
ATOM 846 C CA . GLU A 1 116 ? -18.604 1.314 18.340 1.00 82.81 116 GLU A CA 1
ATOM 847 C C . GLU A 1 116 ? -17.287 2.052 18.594 1.00 82.81 116 GLU A C 1
ATOM 849 O O . GLU A 1 116 ? -17.080 2.582 19.684 1.00 82.81 116 GLU A O 1
ATOM 854 N N . VAL A 1 117 ? -16.394 2.109 17.601 1.00 80.56 117 VAL A N 1
ATOM 855 C CA . VAL A 1 117 ? -15.145 2.874 17.708 1.00 80.56 117 VAL A CA 1
ATOM 856 C C . VAL A 1 117 ? -15.427 4.365 17.531 1.00 80.56 117 VAL A C 1
ATOM 858 O O . VAL A 1 117 ? -14.946 5.182 18.315 1.00 80.56 117 VAL A O 1
ATOM 861 N N . ARG A 1 118 ? -16.240 4.745 16.542 1.00 79.69 118 ARG A N 1
ATOM 862 C CA . ARG A 1 118 ? -16.539 6.155 16.252 1.00 79.69 118 ARG A CA 1
ATOM 863 C C . ARG A 1 118 ? -17.269 6.874 17.387 1.00 79.69 118 ARG A C 1
ATOM 865 O O . ARG A 1 118 ? -16.989 8.047 17.616 1.00 79.69 118 ARG A O 1
ATOM 872 N N . ASP A 1 119 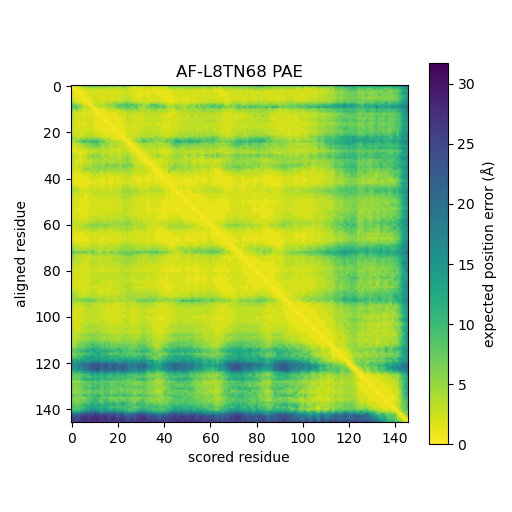? -18.141 6.185 18.116 1.00 80.44 119 ASP A N 1
ATOM 873 C CA . ASP A 1 119 ? -18.879 6.751 19.251 1.00 80.44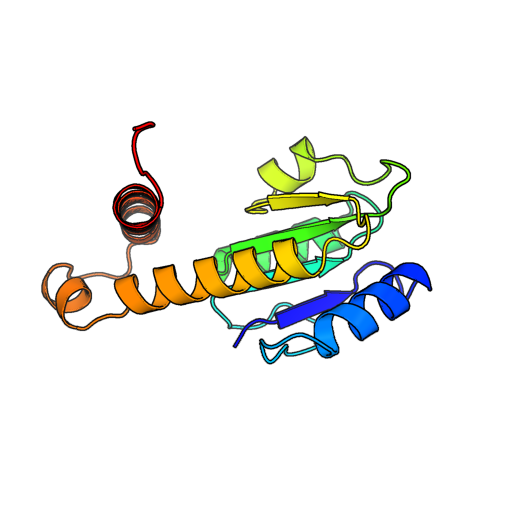 119 ASP A CA 1
ATOM 874 C C . ASP A 1 119 ? -17.973 7.023 20.465 1.00 80.44 119 ASP A C 1
ATOM 876 O O . ASP A 1 119 ? -18.287 7.876 21.294 1.00 80.44 119 ASP A O 1
ATOM 880 N N . GLN A 1 120 ? -16.827 6.339 20.563 1.00 77.69 120 GLN A N 1
ATOM 881 C CA . GLN A 1 120 ? -15.864 6.501 21.660 1.00 77.69 120 GLN A CA 1
ATOM 882 C C . GLN A 1 120 ? -14.811 7.583 21.389 1.00 77.69 120 GLN A C 1
ATOM 884 O O . GLN A 1 120 ? -14.155 8.056 22.319 1.00 77.69 120 GLN A O 1
ATOM 889 N N . PHE A 1 121 ? -14.638 7.998 20.131 1.00 73.50 121 PHE A N 1
ATOM 890 C CA . PHE A 1 121 ? -13.611 8.958 19.736 1.00 73.50 121 PHE A CA 1
ATOM 891 C C . PHE A 1 121 ? -14.211 10.118 18.935 1.00 73.50 121 PHE A C 1
ATOM 893 O O . PHE A 1 121 ? -14.443 10.031 17.731 1.00 73.50 121 PHE A O 1
ATOM 900 N N . SER A 1 122 ? -14.397 11.266 19.590 1.00 63.34 122 SER A N 1
ATOM 901 C CA . SER A 1 122 ? -14.786 12.505 18.915 1.00 63.34 122 SER A CA 1
ATOM 902 C C . SER A 1 122 ? -13.565 13.174 18.266 1.00 63.34 122 SER A C 1
ATOM 904 O O . SER A 1 122 ? -12.828 13.907 18.927 1.00 63.34 122 SER A O 1
ATOM 906 N N . GLY A 1 123 ? -13.338 12.933 16.972 1.00 64.38 123 GLY A N 1
ATOM 907 C CA . GLY A 1 123 ? -12.361 13.679 16.165 1.00 64.38 123 GLY A CA 1
ATOM 908 C C . GLY A 1 123 ? -11.668 12.859 15.071 1.00 64.38 123 GLY A C 1
ATOM 909 O O . GLY A 1 123 ? -11.523 11.649 15.180 1.00 64.38 123 GLY A O 1
ATOM 910 N N . GLN A 1 124 ? -11.195 13.534 14.018 1.00 67.75 124 GLN A N 1
ATOM 911 C CA . GLN A 1 124 ? -10.450 12.928 12.900 1.00 67.75 124 GLN A CA 1
ATOM 912 C C . GLN A 1 124 ? -8.927 13.092 13.053 1.00 67.75 124 GLN A C 1
ATOM 914 O O . GLN A 1 124 ? -8.231 13.392 12.088 1.00 67.75 124 GLN A O 1
ATOM 919 N N . SER A 1 125 ? -8.389 12.952 14.271 1.00 80.00 125 SER A N 1
ATOM 920 C CA . SER A 1 125 ? -6.941 13.092 14.491 1.00 80.00 125 SER A CA 1
ATOM 921 C C . SER A 1 125 ? -6.174 11.967 13.775 1.00 80.00 125 SER A C 1
ATOM 923 O O . SER A 1 125 ? -6.354 10.798 14.139 1.00 80.00 125 SER A O 1
ATOM 925 N N . PRO A 1 126 ? -5.282 12.277 12.809 1.00 75.25 126 PRO A N 1
ATOM 926 C CA . PRO A 1 126 ? -4.524 11.254 12.087 1.00 75.25 126 PRO A CA 1
ATOM 927 C C . PRO A 1 126 ? -3.625 10.428 13.012 1.00 75.25 126 PRO A C 1
ATOM 929 O O . PRO A 1 126 ? -3.522 9.213 12.859 1.00 75.25 126 PRO A O 1
ATOM 932 N N . ALA A 1 127 ? -3.028 11.076 14.018 1.00 79.38 127 ALA A N 1
ATOM 933 C CA . ALA A 1 127 ? -2.168 10.420 14.999 1.00 79.38 127 ALA A CA 1
ATOM 934 C C . ALA A 1 127 ? -2.948 9.437 15.888 1.00 79.38 127 ALA A C 1
ATOM 936 O O . ALA A 1 127 ? -2.475 8.335 16.158 1.00 79.38 127 ALA A O 1
ATOM 937 N N . LEU A 1 128 ? -4.168 9.801 16.300 1.00 81.00 128 LEU A N 1
ATOM 938 C CA . LEU A 1 128 ? -5.032 8.908 17.074 1.00 81.00 128 LEU A CA 1
ATOM 939 C C . LEU A 1 128 ? -5.480 7.710 16.232 1.00 81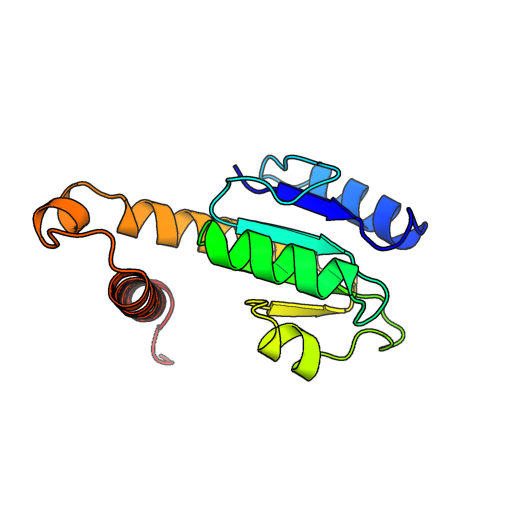.00 128 LEU A C 1
ATOM 941 O O . LEU A 1 128 ? -5.427 6.578 16.703 1.00 81.00 128 LEU A O 1
ATOM 945 N N . ARG A 1 129 ? -5.874 7.944 14.973 1.00 82.19 129 ARG A N 1
ATOM 946 C CA . ARG A 1 129 ? -6.273 6.864 14.062 1.00 82.19 129 ARG A CA 1
ATOM 947 C C . ARG A 1 129 ? -5.110 5.906 13.790 1.00 82.19 129 ARG A C 1
ATOM 949 O O . ARG A 1 129 ? -5.327 4.701 13.748 1.00 82.19 129 ARG A O 1
ATOM 956 N N . ALA A 1 130 ? -3.883 6.418 13.672 1.00 82.50 130 ALA A N 1
ATOM 957 C CA . ALA A 1 130 ? -2.681 5.591 13.580 1.00 82.50 130 ALA A CA 1
ATOM 958 C C . ALA A 1 130 ? -2.472 4.722 14.832 1.00 82.50 130 ALA A C 1
ATOM 960 O O . ALA A 1 130 ? -2.316 3.513 14.705 1.00 82.50 130 ALA A O 1
ATOM 961 N N . ALA A 1 131 ? -2.572 5.296 16.033 1.00 84.50 131 ALA A N 1
ATOM 962 C CA . ALA A 1 131 ? -2.425 4.535 17.275 1.00 84.50 131 ALA A CA 1
ATOM 963 C C . ALA A 1 131 ? -3.519 3.461 17.457 1.00 84.50 131 ALA A C 1
ATOM 965 O O . ALA A 1 131 ? -3.227 2.331 17.848 1.00 84.50 131 ALA A O 1
ATOM 966 N N . LEU A 1 132 ? -4.779 3.786 17.143 1.00 84.12 132 LEU A N 1
ATOM 967 C CA . LEU A 1 132 ? -5.889 2.825 17.194 1.00 84.12 132 LEU A CA 1
ATOM 968 C C . LEU A 1 132 ? -5.697 1.686 16.198 1.00 84.12 132 LEU A C 1
ATOM 970 O O . LEU A 1 132 ? -5.978 0.532 16.511 1.00 84.12 132 LEU A O 1
ATOM 974 N N . ARG A 1 133 ? -5.186 2.000 15.010 1.00 86.56 133 ARG A N 1
ATOM 975 C CA . ARG A 1 133 ? -4.845 0.998 14.008 1.00 86.56 133 ARG A CA 1
ATOM 976 C C . ARG A 1 133 ? -3.825 0.001 14.540 1.00 86.56 133 ARG A C 1
ATOM 978 O O . ARG A 1 133 ? -4.056 -1.201 14.437 1.00 86.56 133 ARG A O 1
ATOM 985 N N . ASP A 1 134 ? -2.733 0.487 15.122 1.00 85.38 134 ASP A N 1
ATOM 986 C CA . ASP A 1 134 ? -1.683 -0.373 15.672 1.00 85.38 134 ASP A CA 1
ATOM 987 C C . ASP A 1 134 ? -2.233 -1.271 16.790 1.00 85.38 134 ASP A C 1
ATOM 989 O O . ASP A 1 134 ? -1.918 -2.462 16.845 1.00 85.38 134 ASP A O 1
ATOM 993 N N . LEU A 1 135 ? -3.142 -0.742 17.618 1.00 84.06 135 LEU A N 1
ATOM 994 C CA . LEU A 1 135 ? -3.854 -1.515 18.635 1.00 84.06 135 LEU A CA 1
ATOM 995 C C . LEU A 1 135 ? -4.742 -2.611 18.024 1.00 84.06 135 LEU A C 1
ATOM 997 O O . LEU A 1 135 ? -4.693 -3.751 18.481 1.00 84.06 135 LEU A O 1
ATOM 1001 N N . VAL A 1 136 ? -5.532 -2.298 16.991 1.00 85.25 136 VAL A N 1
ATOM 1002 C CA . VAL A 1 136 ? -6.380 -3.284 16.292 1.00 85.25 136 VAL A CA 1
ATOM 1003 C C . VAL A 1 136 ? -5.521 -4.372 15.656 1.00 85.25 136 VAL A C 1
ATOM 1005 O O . VAL A 1 136 ? -5.841 -5.557 15.775 1.00 85.25 136 VAL A O 1
ATOM 1008 N N . VAL A 1 137 ? -4.412 -3.992 15.015 1.00 83.88 137 VAL A N 1
ATOM 1009 C CA . VAL A 1 137 ? -3.473 -4.944 14.416 1.00 83.88 137 VAL A CA 1
ATOM 1010 C C . VAL A 1 137 ? -2.902 -5.873 15.486 1.00 83.88 137 VAL A C 1
ATOM 1012 O O . VAL A 1 137 ? -2.953 -7.093 15.321 1.00 83.88 137 VAL A O 1
ATOM 1015 N N . ALA A 1 138 ? -2.420 -5.319 16.600 1.00 83.00 138 ALA A N 1
ATOM 1016 C CA . ALA A 1 138 ? -1.891 -6.101 17.710 1.00 83.00 138 ALA A CA 1
ATOM 1017 C C . ALA A 1 138 ? -2.953 -7.030 18.324 1.00 83.00 138 ALA A C 1
ATOM 1019 O O . ALA A 1 138 ? -2.675 -8.203 18.550 1.00 83.00 138 ALA A O 1
ATOM 1020 N N . ALA A 1 139 ? -4.180 -6.553 18.539 1.00 81.44 139 ALA A N 1
ATOM 1021 C CA . ALA A 1 139 ? -5.250 -7.339 19.151 1.00 81.44 139 ALA A CA 1
ATOM 1022 C C . ALA A 1 139 ? -5.764 -8.473 18.248 1.00 81.44 139 ALA A C 1
ATOM 1024 O O . ALA A 1 139 ? -6.075 -9.562 18.730 1.00 81.44 139 ALA A O 1
ATOM 1025 N N . ARG A 1 140 ? -5.871 -8.229 16.936 1.00 81.00 140 ARG A N 1
ATOM 1026 C CA . ARG A 1 140 ? -6.473 -9.173 15.980 1.00 81.00 140 ARG A CA 1
ATOM 1027 C C . ARG A 1 140 ? -5.459 -10.149 15.388 1.00 81.00 140 ARG A C 1
ATOM 1029 O O . ARG A 1 140 ? -5.803 -11.302 15.135 1.00 81.00 140 ARG A O 1
ATOM 1036 N N . PHE A 1 141 ? -4.217 -9.705 15.188 1.00 80.62 141 PHE A N 1
ATOM 1037 C CA . PHE A 1 141 ? -3.169 -10.483 14.517 1.00 80.62 141 PHE A CA 1
ATOM 1038 C C . PHE A 1 141 ? -1.965 -10.804 15.413 1.00 80.62 141 PHE A C 1
ATOM 1040 O O . PHE A 1 141 ? -1.172 -11.678 15.067 1.00 80.62 141 PHE A O 1
ATOM 1047 N N . GLY A 1 142 ? -1.832 -10.165 16.576 1.00 72.31 142 GLY A N 1
ATOM 1048 C CA . GLY A 1 142 ? -0.815 -10.489 17.573 1.00 72.31 142 GLY A CA 1
ATOM 1049 C C . GLY A 1 142 ? -1.243 -11.657 18.453 1.00 72.31 142 GLY A C 1
ATOM 1050 O O . GLY A 1 142 ? -1.585 -11.476 19.617 1.00 72.31 142 GLY A O 1
ATOM 1051 N N . ARG A 1 143 ? -1.216 -12.885 17.929 1.00 59.00 143 ARG A N 1
ATOM 1052 C CA . ARG A 1 143 ? -1.177 -14.052 18.822 1.00 59.00 143 ARG A CA 1
ATOM 1053 C C . ARG A 1 143 ? 0.245 -14.200 19.360 1.00 59.00 143 ARG A C 1
ATOM 1055 O O . ARG A 1 143 ? 1.194 -14.262 18.582 1.00 59.00 143 ARG A O 1
ATOM 1062 N N . ALA A 1 144 ? 0.382 -14.269 20.684 1.00 47.66 144 ALA A N 1
ATOM 1063 C CA . ALA A 1 144 ? 1.596 -14.777 21.316 1.00 47.66 144 ALA A CA 1
ATOM 1064 C C . ALA A 1 144 ? 1.854 -16.218 20.826 1.00 47.66 144 ALA A C 1
ATOM 1066 O O . ALA A 1 144 ? 0.879 -16.941 20.590 1.00 47.66 144 ALA A O 1
ATOM 1067 N N . PRO A 1 145 ? 3.118 -16.646 20.653 1.00 49.47 145 PRO A N 1
ATOM 1068 C CA . PRO A 1 145 ? 3.412 -18.035 20.323 1.00 49.47 145 PRO A CA 1
ATOM 1069 C C . PRO A 1 145 ? 2.821 -18.941 21.412 1.00 49.47 145 PRO A C 1
ATOM 1071 O O . PRO A 1 145 ? 3.106 -18.754 22.596 1.00 49.47 145 PRO A O 1
ATOM 1074 N N . SER A 1 146 ? 1.960 -19.871 20.998 1.00 46.12 146 SER A N 1
ATOM 1075 C CA . SER A 1 146 ? 1.454 -20.986 21.808 1.00 46.12 146 SER A CA 1
ATOM 1076 C C . SER A 1 146 ? 2.279 -22.233 21.557 1.00 46.12 146 SER A C 1
ATOM 1078 O O . SER A 1 146 ? 2.511 -22.495 20.353 1.00 46.12 146 SER A O 1
#

Mean predicted aligned error: 5.48 Å

Organism: NCBI:txid683150

Sequence (146 aa):
MPWVVDLTGRQDWVQEALAELRAGTVDLELGDAVGTGPAGIIFAASDSPDLRAALAAAGYSGSRVMVIGPRDGRLKPWPVLEAGAAECVAWLGQVAAAMAWLQRAEEVESVLDSVEVRDQFSGQSPALRAALRDLVVAARFGRAPS

Foldseek 3Di:
DEEEAEPAVDDVVVVVVVVLLCVDDDDYHYDNAADLDQEYEYEDAADDPVLLVRQVVCVVSNHAYEYEYAPVCRYPFPVSVVSRHPHYYYDPVPSVVVVVVVVLSNVLVVVCPDPVNPVVDDDDDSVVSVVSSVVSCCVVVVDDDD

Secondary structure (DSSP, 8-state):
--EEEE-SSS-HHHHHHHHHHHTSSS--EEESS--SSSEEEEE-SS--HHHHHHHHHHHHHT-EEEEEE-TTS-S-HHHHHHTT-SEEEE-SS-HHHHHHHHHHHHHHHHHHTSHHHHTT--S--HHHHHHHHHHHHHHHH-PPP-

pLDDT: mean 88.72, std 9.29, range [46.12, 97.88]

Solvent-accessible surface area (backbone atoms only — not comparable to full-atom values): 8297 Å² total; per-residue (Å²): 97,38,23,36,30,74,69,55,78,79,43,70,71,55,55,52,50,51,53,54,46,67,72,48,91,62,76,69,46,78,40,98,54,81,61,87,22,59,26,35,39,38,36,33,55,44,87,45,72,67,57,45,50,46,30,46,54,27,54,75,70,65,26,46,29,38,36,37,18,48,75,84,58,63,36,55,47,67,71,45,42,74,46,56,33,74,42,64,46,59,60,78,81,56,51,70,59,55,52,52,49,48,52,50,44,48,53,52,49,52,53,61,69,29,67,77,48,48,76,75,45,95,72,87,50,67,70,58,54,51,53,53,47,54,49,50,48,42,72,77,69,54,72,74,93,126